Protein AF-A0A5S3YK57-F1 (afdb_monomer_lite)

pLDDT: mean 81.85, std 8.85, range [60.75, 95.0]

Sequence (55 aa):
MHFIIVLYAALLTLPSYAKEFNSFYQAKRYLTKTITKNQRTLYCGCKIIKTGKKL

Organism: NCBI:txid151081

Structure (mmCIF, N/CA/C/O backbone):
data_AF-A0A5S3YK57-F1
#
_entry.id   AF-A0A5S3YK57-F1
#
loop_
_atom_site.group_PDB
_atom_site.id
_atom_site.type_symbol
_atom_site.label_atom_id
_atom_site.label_alt_id
_atom_site.label_comp_id
_atom_site.label_asym_id
_atom_site.label_entity_id
_atom_site.label_seq_id
_atom_site.pdbx_PDB_ins_code
_atom_site.Cartn_x
_atom_site.Cartn_y
_atom_site.Cartn_z
_atom_site.occupancy
_atom_site.B_iso_or_equiv
_atom_site.auth_seq_id
_atom_site.auth_comp_id
_atom_site.auth_asym_id
_atom_site.auth_atom_id
_atom_site.pdbx_PDB_model_num
ATOM 1 N N . MET A 1 1 ? 40.522 7.325 -10.261 1.00 62.62 1 MET A N 1
ATOM 2 C CA . MET A 1 1 ? 39.259 7.315 -11.038 1.00 62.62 1 MET A CA 1
ATOM 3 C C . MET A 1 1 ? 38.329 6.161 -10.666 1.00 62.62 1 MET A C 1
ATOM 5 O O . MET A 1 1 ? 37.174 6.429 -10.382 1.00 62.62 1 MET A O 1
ATOM 9 N N . HIS A 1 2 ? 38.800 4.910 -10.578 1.00 74.38 2 HIS A N 1
ATOM 10 C CA . HIS A 1 2 ? 37.940 3.766 -10.213 1.00 74.38 2 HIS A CA 1
ATOM 11 C C . HIS A 1 2 ? 37.383 3.838 -8.780 1.00 74.38 2 HIS A C 1
ATOM 13 O O . HIS A 1 2 ? 36.225 3.511 -8.551 1.00 74.38 2 HIS A O 1
ATOM 19 N N . PHE A 1 3 ? 38.170 4.353 -7.831 1.00 79.50 3 PHE A N 1
ATOM 20 C CA . PHE A 1 3 ? 37.745 4.495 -6.433 1.00 79.50 3 PHE A CA 1
ATOM 21 C C . PHE A 1 3 ? 36.534 5.433 -6.261 1.00 79.50 3 PHE A C 1
ATOM 23 O O . PHE A 1 3 ? 35.648 5.168 -5.456 1.00 79.50 3 PHE A O 1
ATOM 30 N N . ILE A 1 4 ? 36.457 6.498 -7.069 1.00 85.00 4 ILE A N 1
ATOM 31 C CA . ILE A 1 4 ? 35.342 7.460 -7.041 1.00 85.00 4 ILE A CA 1
ATOM 32 C C . ILE A 1 4 ? 34.062 6.824 -7.597 1.00 85.00 4 ILE A C 1
ATOM 34 O O . ILE A 1 4 ? 32.980 7.049 -7.063 1.00 85.00 4 ILE A O 1
ATOM 38 N N . ILE A 1 5 ? 34.189 5.989 -8.631 1.00 85.25 5 ILE A N 1
ATOM 39 C CA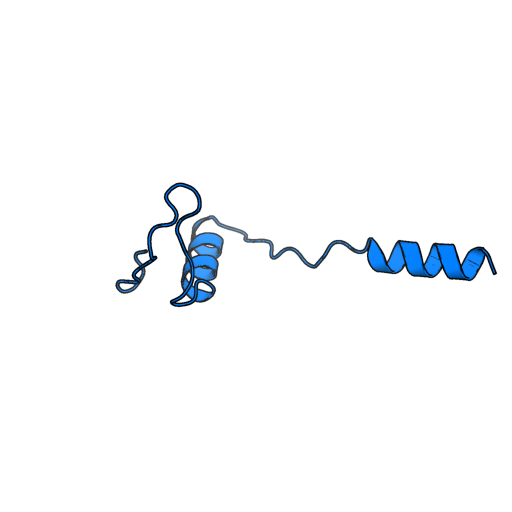 . ILE A 1 5 ? 33.061 5.281 -9.251 1.00 85.25 5 ILE A CA 1
ATOM 40 C C . ILE A 1 5 ? 32.457 4.271 -8.268 1.00 85.25 5 ILE A C 1
ATOM 42 O O . ILE A 1 5 ? 31.240 4.225 -8.100 1.00 85.25 5 ILE A O 1
ATOM 46 N N . VAL A 1 6 ? 33.302 3.509 -7.567 1.00 84.88 6 VAL A N 1
ATOM 47 C CA . VAL A 1 6 ? 32.860 2.540 -6.550 1.00 84.88 6 VAL A CA 1
ATOM 48 C C . VAL A 1 6 ? 32.167 3.240 -5.377 1.00 84.88 6 VAL A C 1
ATOM 50 O O . VAL A 1 6 ? 31.133 2.770 -4.907 1.00 84.88 6 VAL A O 1
ATOM 53 N N . LEU A 1 7 ? 32.680 4.396 -4.945 1.00 84.38 7 LEU A N 1
ATOM 54 C CA . LEU A 1 7 ? 32.073 5.188 -3.873 1.00 84.38 7 LEU A CA 1
ATOM 55 C C . LEU A 1 7 ? 30.674 5.703 -4.257 1.00 84.38 7 LEU A C 1
ATOM 57 O O . LEU A 1 7 ? 29.739 5.601 -3.465 1.00 84.38 7 LEU A O 1
ATOM 61 N N . TYR A 1 8 ? 30.515 6.204 -5.486 1.00 83.81 8 TYR A N 1
ATOM 62 C CA . TYR A 1 8 ? 29.218 6.648 -6.007 1.00 83.81 8 TYR A CA 1
ATOM 63 C C . TYR A 1 8 ? 28.217 5.497 -6.150 1.00 83.81 8 TYR A C 1
ATOM 65 O O . TYR A 1 8 ? 27.044 5.662 -5.819 1.00 83.81 8 TYR A O 1
ATOM 73 N N . ALA A 1 9 ? 28.670 4.322 -6.593 1.00 82.06 9 ALA A N 1
ATOM 74 C CA . ALA A 1 9 ? 27.821 3.138 -6.676 1.00 82.06 9 ALA A CA 1
ATOM 75 C C . ALA A 1 9 ? 27.326 2.700 -5.286 1.00 82.06 9 ALA A C 1
ATOM 77 O O . ALA A 1 9 ? 26.137 2.445 -5.116 1.00 82.06 9 ALA A O 1
ATOM 78 N N . ALA A 1 10 ? 28.199 2.693 -4.275 1.00 80.25 10 ALA A N 1
ATOM 79 C CA . ALA A 1 10 ? 27.830 2.325 -2.908 1.00 80.25 10 ALA A CA 1
ATOM 80 C C . ALA A 1 10 ? 26.779 3.275 -2.297 1.00 80.25 10 ALA A C 1
ATOM 82 O O . ALA A 1 10 ? 25.818 2.817 -1.678 1.00 80.25 10 ALA A O 1
ATOM 83 N N . LEU A 1 11 ? 26.907 4.586 -2.530 1.00 77.31 11 LEU A N 1
ATOM 84 C CA . LEU A 1 11 ? 25.932 5.596 -2.092 1.00 77.31 11 LEU A CA 1
ATOM 85 C C . LEU A 1 11 ? 24.539 5.400 -2.714 1.00 77.31 11 LEU A C 1
ATOM 87 O O . LEU A 1 11 ? 23.536 5.653 -2.052 1.00 77.31 11 LEU A O 1
ATOM 91 N N . LEU A 1 12 ? 24.464 4.911 -3.955 1.00 74.38 12 LEU A N 1
ATOM 92 C CA . LEU A 1 12 ? 23.195 4.609 -4.629 1.00 74.38 12 LEU A CA 1
ATOM 93 C C . LEU A 1 12 ? 22.552 3.299 -4.148 1.00 74.38 12 LEU A C 1
ATOM 95 O O . LEU A 1 12 ? 21.348 3.120 -4.313 1.00 74.38 12 LEU A O 1
ATOM 99 N N . THR A 1 13 ? 23.331 2.397 -3.545 1.00 71.56 13 THR A N 1
ATOM 100 C CA . THR A 1 13 ? 22.824 1.138 -2.968 1.00 71.56 13 THR A CA 1
ATOM 101 C C . THR A 1 13 ? 22.364 1.256 -1.520 1.00 71.56 13 THR A C 1
ATOM 103 O O . THR A 1 13 ? 21.892 0.266 -0.958 1.00 71.56 13 THR A O 1
ATOM 106 N N . LEU A 1 14 ? 22.479 2.440 -0.902 1.00 71.25 14 LEU A N 1
ATOM 107 C CA . LEU A 1 14 ? 21.902 2.665 0.419 1.00 71.25 14 LEU A CA 1
ATOM 108 C C . LEU A 1 14 ? 20.407 2.323 0.348 1.00 71.25 14 LEU A C 1
ATOM 110 O O . LEU A 1 14 ? 19.702 2.886 -0.496 1.00 71.25 14 LEU A O 1
ATOM 114 N N . PRO A 1 15 ? 19.914 1.394 1.188 1.00 63.94 15 PRO A N 1
ATOM 115 C CA . PRO A 1 15 ? 18.522 0.995 1.147 1.00 63.94 15 PRO A CA 1
ATOM 116 C C . PRO A 1 15 ? 17.685 2.249 1.372 1.00 63.94 15 PRO A C 1
ATOM 118 O O . PRO A 1 15 ? 17.791 2.905 2.410 1.00 63.94 15 PRO A O 1
ATOM 121 N N . SER A 1 16 ? 16.884 2.611 0.368 1.00 63.38 16 SER A N 1
ATOM 122 C CA . SER A 1 16 ? 15.898 3.679 0.477 1.00 63.38 16 SER A CA 1
ATOM 123 C C . SER A 1 16 ? 15.125 3.452 1.770 1.00 63.38 16 SER A C 1
ATOM 125 O O . SER A 1 16 ? 14.502 2.398 1.884 1.00 63.38 16 SER A O 1
ATOM 127 N N . TYR A 1 17 ? 15.229 4.375 2.734 1.00 66.31 17 TYR A N 1
ATOM 128 C CA . TYR A 1 17 ? 14.683 4.254 4.090 1.00 66.31 17 TYR A CA 1
ATOM 129 C C . TYR A 1 17 ? 13.261 3.674 4.072 1.00 66.31 17 TYR A C 1
ATOM 131 O O . TYR A 1 17 ? 12.272 4.396 3.914 1.00 66.31 17 TYR A O 1
ATOM 139 N N . ALA A 1 18 ? 13.156 2.353 4.207 1.00 70.88 18 ALA A N 1
ATOM 140 C CA . ALA A 1 18 ? 11.883 1.668 4.254 1.00 70.88 18 ALA A CA 1
ATOM 141 C C . ALA A 1 18 ? 11.310 1.922 5.641 1.00 70.88 18 ALA A C 1
ATOM 143 O O . ALA A 1 18 ? 11.979 1.724 6.656 1.00 70.88 18 ALA A O 1
ATOM 144 N N . LYS A 1 19 ? 10.078 2.425 5.698 1.00 81.19 19 LYS A N 1
ATOM 145 C CA . LYS A 1 19 ? 9.458 2.704 6.986 1.00 81.19 19 LYS A CA 1
ATOM 146 C C . LYS A 1 19 ? 9.058 1.390 7.647 1.00 81.19 19 LYS A C 1
ATOM 148 O O . LYS A 1 19 ? 8.111 0.745 7.207 1.00 81.19 19 LYS A O 1
ATOM 153 N N . GLU A 1 20 ? 9.763 1.026 8.709 1.00 88.38 20 GLU A N 1
ATOM 154 C CA . GLU A 1 20 ? 9.384 -0.100 9.554 1.00 88.38 20 GLU A CA 1
ATOM 155 C C . GLU A 1 20 ? 8.178 0.257 10.433 1.00 88.38 20 GLU A C 1
ATOM 157 O O . GLU A 1 20 ? 8.008 1.396 10.885 1.00 88.38 20 GLU A O 1
ATOM 162 N N . PHE A 1 21 ? 7.320 -0.735 10.674 1.00 92.31 21 PHE A N 1
ATOM 163 C CA . PHE A 1 21 ? 6.161 -0.612 11.550 1.00 92.31 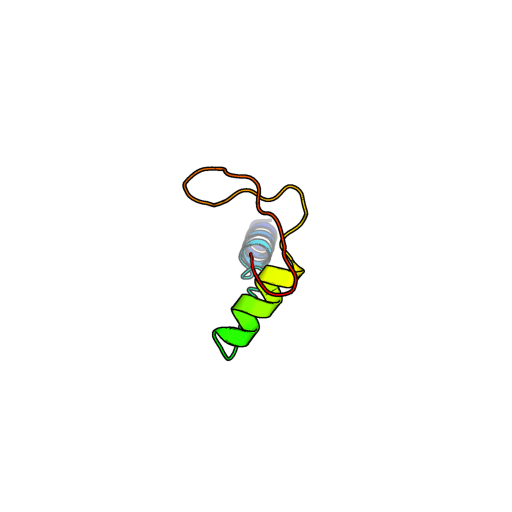21 PHE A CA 1
ATOM 164 C C . PHE A 1 21 ? 6.174 -1.745 12.566 1.00 92.31 21 PHE A C 1
ATOM 166 O O . PHE A 1 21 ? 6.222 -2.912 12.197 1.00 92.31 21 PHE A O 1
ATOM 173 N N . ASN A 1 22 ? 6.009 -1.405 13.842 1.00 91.88 22 ASN A N 1
ATOM 174 C CA . ASN A 1 22 ? 5.963 -2.392 14.925 1.00 91.88 22 ASN A CA 1
ATOM 175 C C . ASN A 1 22 ? 4.610 -3.120 15.024 1.00 91.88 22 ASN A C 1
ATOM 177 O O . ASN A 1 22 ? 4.409 -3.963 15.890 1.00 91.88 22 ASN A O 1
ATOM 181 N N . SER A 1 23 ? 3.631 -2.761 14.185 1.00 95.00 23 SER A N 1
ATOM 182 C CA . SER A 1 23 ? 2.336 -3.444 14.133 1.00 95.00 23 SER A CA 1
ATOM 183 C C . SER A 1 23 ? 1.620 -3.225 12.805 1.00 95.00 23 SER A C 1
ATOM 185 O O . SER A 1 23 ? 1.740 -2.174 12.165 1.00 95.00 23 SER A O 1
ATOM 187 N N . PHE A 1 24 ? 0.761 -4.182 12.456 1.00 92.00 24 PHE A N 1
ATOM 188 C CA . PHE A 1 24 ? -0.128 -4.075 11.301 1.00 92.00 24 PHE A CA 1
ATOM 189 C C . PHE A 1 24 ? -1.034 -2.836 11.373 1.00 92.00 24 PHE A C 1
ATOM 191 O O . PHE A 1 24 ? -1.268 -2.165 10.369 1.00 92.00 24 PHE A O 1
ATOM 198 N N . TYR A 1 25 ? -1.507 -2.477 12.571 1.00 91.81 25 TYR A N 1
ATOM 199 C CA . TYR A 1 25 ? -2.327 -1.281 12.765 1.00 91.81 25 TYR A CA 1
ATOM 200 C C . TYR A 1 25 ? -1.581 0.005 12.382 1.00 91.81 25 TYR A C 1
ATOM 202 O O . TYR A 1 25 ? -2.157 0.873 11.721 1.00 91.81 25 TYR A O 1
ATOM 210 N N . GLN A 1 26 ? -0.304 0.130 12.760 1.00 93.75 26 GLN A N 1
ATOM 211 C CA . GLN A 1 26 ? 0.513 1.288 12.393 1.00 93.75 26 GLN A CA 1
ATOM 212 C C . GLN A 1 26 ? 0.729 1.365 10.880 1.00 93.75 26 GLN A C 1
ATOM 214 O O . GLN A 1 26 ? 0.517 2.434 10.304 1.00 93.75 26 GLN A O 1
ATOM 219 N N . ALA A 1 27 ? 1.053 0.237 10.240 1.00 92.31 27 ALA A N 1
ATOM 220 C CA . ALA A 1 27 ? 1.205 0.155 8.789 1.00 92.31 27 ALA A CA 1
ATOM 221 C C . ALA A 1 27 ? -0.090 0.560 8.067 1.00 92.31 27 ALA A C 1
ATOM 223 O O . ALA A 1 27 ? -0.083 1.438 7.204 1.00 92.31 27 ALA A O 1
ATOM 224 N N . LYS A 1 28 ? -1.234 0.009 8.494 1.00 90.75 28 LYS A N 1
ATOM 225 C CA . LYS A 1 28 ? -2.553 0.336 7.937 1.00 90.75 28 LYS A CA 1
ATOM 226 C C . LYS A 1 28 ? -2.895 1.814 8.116 1.00 90.75 28 LYS A C 1
ATOM 228 O O . LYS A 1 28 ? -3.312 2.466 7.166 1.00 90.75 28 LYS A O 1
ATOM 233 N N . ARG A 1 29 ? -2.685 2.376 9.312 1.00 89.75 29 ARG A N 1
ATOM 234 C CA . ARG A 1 29 ? -2.939 3.799 9.587 1.00 89.75 29 ARG A CA 1
ATOM 235 C C . ARG A 1 29 ? -2.052 4.706 8.737 1.00 89.75 29 ARG A C 1
ATOM 237 O O . ARG A 1 29 ? -2.527 5.741 8.272 1.00 89.75 29 ARG A O 1
ATOM 244 N N . TYR A 1 30 ? -0.783 4.345 8.558 1.00 90.12 30 TYR A N 1
ATOM 245 C CA . TYR A 1 30 ? 0.142 5.075 7.697 1.00 90.12 30 TYR A CA 1
ATOM 246 C C . TYR A 1 30 ? -0.314 5.029 6.237 1.00 90.12 30 TYR A C 1
ATOM 248 O O . TYR A 1 30 ? -0.478 6.081 5.627 1.00 90.12 30 TYR A O 1
ATOM 256 N N . LEU A 1 31 ? -0.649 3.845 5.719 1.00 87.38 31 LEU A N 1
ATOM 257 C CA . LEU A 1 31 ? -1.193 3.664 4.372 1.00 87.38 31 LEU A CA 1
ATOM 258 C C . LEU A 1 31 ? -2.448 4.522 4.146 1.00 87.38 31 LEU A C 1
ATOM 260 O O . LEU A 1 31 ? -2.531 5.274 3.177 1.00 87.38 31 LEU A O 1
ATOM 264 N N . THR A 1 32 ? -3.402 4.491 5.082 1.00 86.56 32 THR A N 1
ATOM 265 C CA . THR A 1 32 ? -4.612 5.321 5.011 1.00 86.56 32 THR A CA 1
ATOM 266 C C . THR A 1 32 ? -4.296 6.816 5.035 1.00 86.56 32 THR A C 1
ATOM 268 O O . THR A 1 32 ? -5.067 7.583 4.471 1.00 86.56 32 THR A O 1
ATOM 271 N N . LYS A 1 33 ? -3.194 7.278 5.639 1.00 85.75 33 LYS A N 1
ATOM 272 C CA . LYS A 1 33 ? -2.774 8.688 5.550 1.00 85.75 33 LYS A CA 1
ATOM 273 C C . LYS A 1 33 ? -2.138 9.012 4.197 1.00 85.75 33 LYS A C 1
ATOM 275 O O . LYS A 1 33 ? -2.484 10.035 3.617 1.00 85.75 33 LYS A O 1
ATOM 280 N N . THR A 1 34 ? -1.274 8.137 3.690 1.00 86.69 34 THR A N 1
ATOM 281 C CA . THR A 1 34 ? -0.470 8.369 2.479 1.00 86.69 34 THR A CA 1
ATOM 282 C C . THR A 1 34 ? -1.267 8.237 1.179 1.00 86.69 34 THR A C 1
ATOM 284 O O . THR A 1 34 ? -0.969 8.929 0.211 1.00 86.69 34 THR A O 1
ATOM 287 N N . ILE A 1 35 ? -2.312 7.402 1.136 1.00 85.00 35 ILE A N 1
ATOM 288 C CA . ILE A 1 35 ? -3.160 7.251 -0.058 1.00 85.00 35 ILE A CA 1
ATOM 289 C C . ILE A 1 35 ? -3.799 8.600 -0.426 1.00 85.00 35 ILE A C 1
ATOM 291 O O . ILE A 1 35 ? -4.575 9.160 0.345 1.00 85.00 35 ILE A O 1
ATOM 295 N N . THR A 1 36 ? -3.508 9.140 -1.604 1.00 79.31 36 THR A N 1
ATOM 296 C CA . THR A 1 36 ? -4.125 10.374 -2.117 1.00 79.31 36 THR A CA 1
ATOM 297 C C . THR A 1 36 ? -5.355 10.060 -2.980 1.00 79.31 36 THR A C 1
ATOM 299 O O . THR A 1 36 ? -5.598 8.909 -3.338 1.00 79.31 36 THR A O 1
ATOM 302 N N . LYS A 1 37 ? -6.161 11.076 -3.329 1.00 75.75 37 LYS A N 1
ATOM 303 C CA . LYS A 1 37 ? -7.440 10.903 -4.061 1.00 75.75 37 LYS A CA 1
ATOM 304 C C . LYS A 1 37 ? -7.308 10.270 -5.461 1.00 75.75 37 LYS A C 1
ATOM 306 O O . LYS A 1 37 ? -8.321 9.867 -6.025 1.00 75.75 37 LYS A O 1
ATOM 311 N N . ASN A 1 38 ? -6.094 10.196 -6.008 1.00 78.12 38 ASN A N 1
ATOM 312 C CA . ASN A 1 38 ? -5.805 9.636 -7.333 1.00 78.12 38 ASN A CA 1
ATOM 313 C C . ASN A 1 38 ? -5.258 8.203 -7.302 1.00 78.12 38 ASN A C 1
ATOM 315 O O . ASN A 1 38 ? -4.935 7.646 -8.347 1.00 78.12 38 ASN A O 1
ATOM 319 N N . GLN A 1 39 ? -5.144 7.599 -6.122 1.00 83.38 39 GLN A N 1
ATOM 320 C CA . GLN A 1 39 ? -4.682 6.223 -5.995 1.00 83.38 39 GLN A CA 1
ATOM 321 C C . GLN A 1 39 ? -5.774 5.239 -6.437 1.00 83.38 39 GLN A C 1
ATOM 323 O O . GLN A 1 39 ? -6.971 5.450 -6.207 1.00 83.38 39 GLN A O 1
ATOM 328 N N . ARG A 1 40 ? -5.340 4.152 -7.077 1.00 88.19 40 ARG A N 1
ATOM 329 C CA . ARG A 1 40 ? -6.193 3.072 -7.573 1.00 88.19 40 ARG A CA 1
ATOM 330 C C . ARG A 1 40 ? -5.875 1.770 -6.847 1.00 88.19 40 ARG A C 1
ATOM 332 O O . ARG A 1 40 ? -4.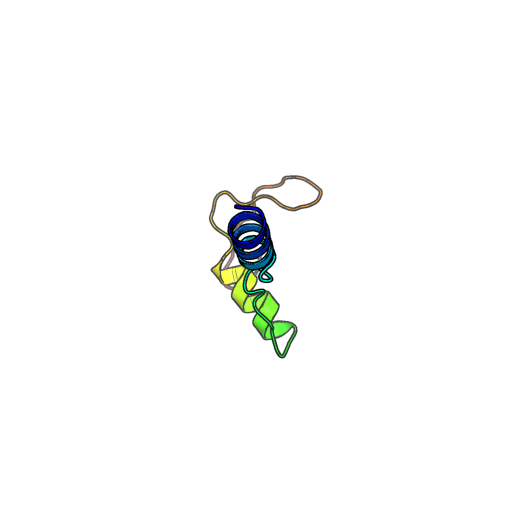768 1.588 -6.350 1.00 88.19 40 ARG A O 1
ATOM 339 N N . THR A 1 41 ? -6.849 0.870 -6.765 1.00 88.94 41 THR A N 1
ATOM 340 C CA . THR A 1 41 ? -6.647 -0.459 -6.176 1.00 88.94 41 THR A CA 1
ATOM 341 C C . THR A 1 41 ? -5.632 -1.255 -6.990 1.00 88.94 41 THR A C 1
ATOM 343 O O . THR A 1 41 ? -5.696 -1.220 -8.218 1.00 88.94 41 THR A O 1
ATOM 346 N N . LEU A 1 42 ? -4.775 -2.025 -6.317 1.00 86.06 42 LEU A N 1
ATOM 347 C CA . LEU A 1 42 ? -3.675 -2.763 -6.946 1.00 86.06 42 LEU A CA 1
ATOM 348 C C . LEU A 1 42 ? -4.135 -3.719 -8.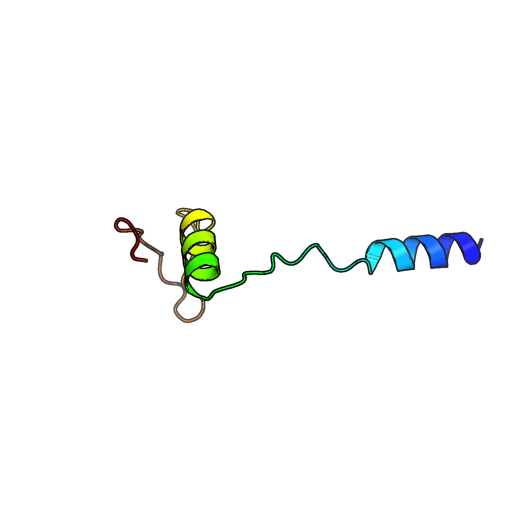059 1.00 86.06 42 LEU A C 1
ATOM 350 O O . LEU A 1 42 ? -3.510 -3.764 -9.110 1.00 86.06 42 LEU A O 1
ATOM 354 N N . TYR A 1 43 ? -5.228 -4.453 -7.837 1.00 89.81 43 TYR A N 1
ATOM 355 C CA . TYR A 1 43 ? -5.673 -5.498 -8.765 1.00 89.81 43 TYR A CA 1
ATOM 356 C C . TYR A 1 43 ? -6.637 -4.974 -9.833 1.00 89.81 43 TYR A C 1
ATOM 358 O O . TYR A 1 43 ? -6.381 -5.109 -11.022 1.00 89.81 43 TYR A O 1
ATOM 366 N N . CYS A 1 44 ? -7.737 -4.339 -9.422 1.00 91.19 44 CYS A N 1
ATOM 367 C CA . CYS A 1 44 ? -8.811 -3.966 -10.351 1.00 91.19 44 CYS A CA 1
ATOM 368 C C . CYS A 1 44 ? -8.697 -2.533 -10.893 1.00 91.19 44 CYS A C 1
ATOM 370 O O . CYS A 1 44 ? -9.550 -2.095 -11.657 1.00 91.19 44 CYS A O 1
ATOM 372 N N . GLY A 1 45 ? -7.696 -1.755 -10.462 1.00 88.38 45 GLY A N 1
ATOM 373 C CA . GLY A 1 45 ? -7.541 -0.360 -10.886 1.00 88.38 45 GLY A CA 1
ATOM 374 C C . GLY A 1 45 ? -8.701 0.576 -10.499 1.00 88.38 45 GLY A C 1
ATOM 375 O O . GLY A 1 45 ? -8.797 1.681 -11.034 1.00 88.38 45 GLY A O 1
ATOM 376 N N . CYS A 1 46 ? -9.579 0.173 -9.579 1.00 88.69 46 CYS A N 1
ATOM 377 C CA . CYS A 1 46 ? -10.719 0.966 -9.134 1.00 88.69 46 CYS A CA 1
ATOM 378 C C . CYS A 1 46 ? -10.267 2.195 -8.342 1.00 88.69 46 CYS A C 1
ATOM 380 O O . CYS A 1 46 ? -9.251 2.168 -7.644 1.00 88.69 46 CYS A O 1
ATOM 382 N N . LYS A 1 47 ? -11.043 3.278 -8.414 1.00 87.62 47 LYS A N 1
ATOM 383 C CA . LYS A 1 47 ? -10.793 4.489 -7.626 1.00 87.62 47 LYS A CA 1
ATOM 384 C C . LYS A 1 47 ? -10.981 4.196 -6.137 1.00 87.62 47 LYS A C 1
ATOM 386 O O . LYS A 1 47 ? -12.021 3.678 -5.742 1.00 87.62 47 LYS A O 1
ATOM 391 N N . ILE A 1 48 ? -10.003 4.575 -5.317 1.00 84.94 48 ILE A N 1
ATOM 392 C CA . ILE A 1 48 ? -10.096 4.430 -3.862 1.00 84.94 48 ILE A CA 1
ATOM 393 C C . ILE A 1 48 ? -10.880 5.616 -3.2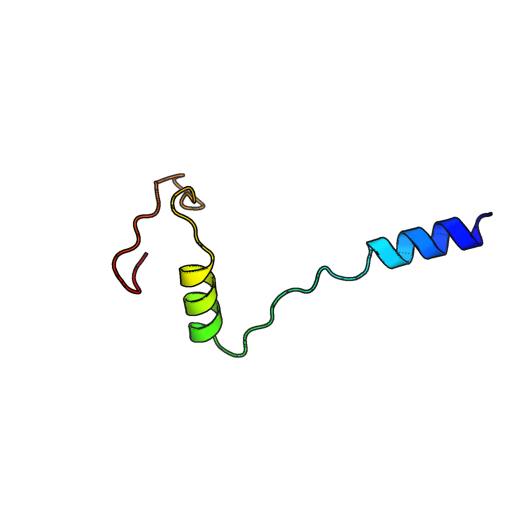87 1.00 84.94 48 ILE A C 1
ATOM 395 O O . ILE A 1 48 ? -10.501 6.775 -3.481 1.00 84.94 48 ILE A O 1
ATOM 399 N N . ILE A 1 49 ? -11.965 5.336 -2.562 1.00 82.38 49 ILE A N 1
ATOM 400 C CA . ILE A 1 49 ? -12.801 6.347 -1.903 1.00 82.38 49 ILE A CA 1
ATOM 401 C C . ILE A 1 49 ? -12.627 6.186 -0.395 1.00 82.38 49 ILE A C 1
ATOM 403 O O . ILE A 1 49 ? -13.038 5.191 0.184 1.00 82.38 49 ILE A O 1
ATOM 407 N N . LYS A 1 50 ? -12.020 7.176 0.265 1.00 77.31 50 LYS A N 1
ATOM 408 C CA . LYS A 1 50 ? -11.875 7.137 1.725 1.00 77.31 50 LYS A CA 1
ATOM 409 C C . LYS A 1 50 ? -13.182 7.515 2.412 1.00 77.31 50 LYS A C 1
ATOM 411 O O . LYS A 1 50 ? -13.665 8.631 2.229 1.00 77.31 50 LYS A O 1
ATOM 416 N N . THR A 1 51 ? -13.645 6.657 3.314 1.00 76.12 51 THR A N 1
ATOM 417 C CA . THR A 1 51 ? -14.740 6.955 4.243 1.00 76.12 51 THR A CA 1
ATOM 418 C C . THR A 1 51 ? -14.224 6.819 5.675 1.00 76.12 51 THR A C 1
ATOM 420 O O . THR A 1 51 ? -14.147 5.731 6.251 1.00 76.12 51 THR A O 1
ATOM 423 N N . GLY A 1 52 ? -13.804 7.940 6.266 1.00 74.81 52 GLY A N 1
ATOM 424 C CA . GLY A 1 52 ? -13.200 7.961 7.602 1.00 74.81 52 GLY A CA 1
ATOM 425 C C . GLY A 1 52 ? -11.876 7.183 7.662 1.00 74.81 52 GLY A C 1
ATOM 426 O O . GLY A 1 52 ? -10.911 7.541 6.992 1.00 74.81 52 GLY A O 1
ATOM 427 N N . LYS A 1 53 ? -11.817 6.122 8.485 1.00 68.81 53 LYS A N 1
ATOM 428 C CA . LYS A 1 53 ? -10.656 5.206 8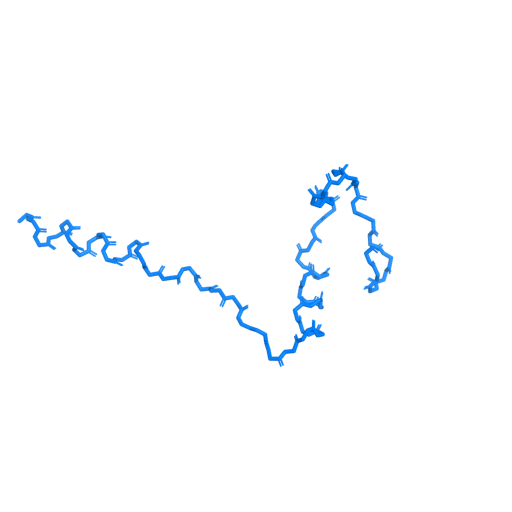.590 1.00 68.81 53 LYS A CA 1
ATOM 429 C C . LYS A 1 53 ? -10.723 4.019 7.615 1.00 68.81 53 LYS A C 1
ATOM 431 O O . LYS A 1 53 ? -9.807 3.196 7.614 1.00 68.81 53 LYS A O 1
ATOM 436 N N . LYS A 1 54 ? -11.811 3.887 6.849 1.00 69.50 54 LYS A N 1
ATOM 437 C CA . LYS A 1 54 ? -12.018 2.804 5.882 1.00 69.50 54 LYS A CA 1
ATOM 438 C C . LYS A 1 54 ? -11.635 3.277 4.476 1.00 69.50 54 LYS A C 1
ATOM 440 O O . LYS A 1 54 ? -11.809 4.453 4.143 1.00 69.50 54 LYS A O 1
ATOM 445 N N . LEU A 1 55 ? -11.051 2.350 3.726 1.00 60.75 55 LEU A N 1
ATOM 446 C CA . LEU A 1 55 ? -10.711 2.456 2.307 1.00 60.75 55 LEU A CA 1
ATOM 447 C C . LEU A 1 55 ? -11.788 1.751 1.489 1.00 60.75 55 LEU A C 1
ATOM 449 O O . LEU A 1 55 ? -12.360 0.785 2.050 1.00 60.75 55 LEU A O 1
#

Radius of gyration: 18.31 Å; chains: 1; bounding box: 54×16×26 Å

Foldseek 3Di:
DVVVVVVVVVVVPPPPPDDDDPDPVVVLQVCQVPDDQCDADPPPRHGDDDDDSRD

Secondary structure (DSSP, 8-state):
-HHHHHHHHHHHTS-------SSHHHHHHHHHHH--TT-B-TTT-PBP--BTTB-